Protein AF-A0A644XBW6-F1 (afdb_monomer_lite)

Radius of gyration: 19.49 Å; chains: 1; bounding box: 52×30×52 Å

Foldseek 3Di:
DPPDDDPVRVVVVVVVVVVVVVVVLVLLLVQQDADPVDVVLPDPPDPPDDDDDPVVCVVVVHDPPADKDWDDDPPPPDIDIDGQPFDDFPVPDPVVSVVVCSVVRGDRVSVRVCRRVVPPRDDD

Secondary structure (DSSP, 8-state):
--S---HHHHHHHHHHHHHHHHHHHHHHHHHH-B--S-GGGS-----------HHHHHHHT--TT--EEEEE-TTT--EEEEE-SSS--GGGS-HHHHHHHHHTTB-HHHHHHHHHTT---S--

Structure (mmCIF, N/CA/C/O backbone):
data_AF-A0A644XBW6-F1
#
_entry.id   AF-A0A644XBW6-F1
#
loop_
_atom_site.group_PDB
_atom_site.id
_atom_site.type_symbol
_atom_site.label_atom_id
_atom_site.label_alt_id
_atom_site.label_comp_id
_atom_site.label_asym_id
_atom_site.label_entity_id
_atom_site.label_seq_id
_atom_site.pdbx_PDB_ins_code
_atom_site.Cartn_x
_atom_site.Cartn_y
_atom_site.Cartn_z
_atom_site.occupancy
_atom_site.B_iso_or_equiv
_atom_site.auth_seq_id
_atom_site.auth_comp_id
_atom_site.auth_asym_id
_atom_site.auth_atom_id
_atom_site.pdbx_PDB_model_num
ATOM 1 N N . MET A 1 1 ? -24.860 -8.725 17.491 1.00 63.22 1 MET A N 1
ATOM 2 C CA . MET A 1 1 ? -24.736 -7.257 17.650 1.00 63.22 1 MET A CA 1
ATOM 3 C C . MET A 1 1 ? -26.048 -6.685 18.162 1.00 63.22 1 MET A C 1
ATOM 5 O O . MET A 1 1 ? -27.095 -7.160 17.739 1.00 63.22 1 MET A O 1
ATOM 9 N N . LYS A 1 2 ? -26.006 -5.694 19.066 1.00 72.50 2 LYS A N 1
ATOM 10 C CA . LYS A 1 2 ? -27.185 -4.878 19.411 1.00 72.50 2 LYS A CA 1
ATOM 11 C C . LYS A 1 2 ? -27.681 -4.192 18.129 1.00 72.50 2 LYS A C 1
ATOM 13 O O . LYS A 1 2 ? -26.868 -3.620 17.413 1.00 72.50 2 LYS A O 1
ATOM 18 N N . THR A 1 3 ? -28.977 -4.257 17.839 1.00 81.94 3 THR A N 1
ATOM 19 C CA . THR A 1 3 ? -29.574 -3.701 16.607 1.00 81.94 3 THR A CA 1
ATOM 20 C C . THR A 1 3 ? -30.005 -2.238 16.735 1.00 81.94 3 THR A C 1
ATOM 22 O O . THR A 1 3 ? -30.328 -1.609 15.734 1.00 81.94 3 THR A O 1
ATOM 25 N N . THR A 1 4 ? -29.993 -1.675 17.947 1.00 90.75 4 THR A N 1
ATOM 26 C CA . THR A 1 4 ? -30.329 -0.271 18.225 1.00 90.75 4 THR A CA 1
ATOM 27 C C . THR A 1 4 ? -29.354 0.313 19.245 1.00 90.75 4 THR A C 1
ATOM 29 O O . THR A 1 4 ? -29.063 -0.340 20.251 1.00 90.75 4 THR A O 1
ATOM 32 N N . MET A 1 5 ? -28.886 1.540 19.005 1.00 95.69 5 MET A N 1
ATOM 33 C CA . MET A 1 5 ? -27.968 2.284 19.875 1.00 95.69 5 MET A CA 1
ATOM 34 C C . MET A 1 5 ? -28.485 3.709 20.082 1.00 95.69 5 MET A C 1
ATOM 36 O O . MET A 1 5 ? -28.988 4.326 19.143 1.00 95.69 5 MET A O 1
ATOM 40 N N . ASN A 1 6 ? -28.345 4.247 21.294 1.00 96.12 6 ASN A N 1
ATOM 41 C CA . ASN A 1 6 ? -28.475 5.687 21.513 1.00 96.12 6 ASN A CA 1
ATOM 42 C C . ASN A 1 6 ? -27.197 6.426 21.066 1.00 96.12 6 ASN A C 1
ATOM 44 O O . ASN A 1 6 ? -26.166 5.804 20.808 1.00 96.12 6 ASN A O 1
ATOM 48 N N . ALA A 1 7 ? -27.250 7.759 21.000 1.00 97.56 7 ALA A N 1
ATOM 49 C CA . ALA A 1 7 ? -26.133 8.569 20.508 1.00 97.56 7 ALA A CA 1
ATOM 50 C C . ALA A 1 7 ? -24.805 8.287 21.237 1.00 97.56 7 ALA A C 1
ATOM 52 O O . ALA A 1 7 ? -23.768 8.156 20.595 1.00 97.56 7 ALA A O 1
ATOM 53 N N . MET A 1 8 ? -24.829 8.134 22.564 1.00 97.56 8 MET A N 1
ATOM 54 C CA . MET A 1 8 ? -23.620 7.887 23.353 1.00 97.56 8 MET A CA 1
ATOM 55 C C . MET A 1 8 ? -23.082 6.463 23.167 1.00 97.56 8 MET A C 1
ATOM 57 O O . MET A 1 8 ? -21.873 6.256 23.158 1.00 97.56 8 MET A O 1
ATOM 61 N N . GLU A 1 9 ? -23.964 5.472 23.012 1.00 96.56 9 GLU A N 1
ATOM 62 C CA . GLU A 1 9 ? -23.557 4.102 22.678 1.00 96.56 9 GLU A CA 1
ATOM 63 C C . GLU A 1 9 ? -22.853 4.055 21.315 1.00 96.56 9 GLU A C 1
ATOM 65 O O . GLU A 1 9 ? -21.800 3.432 21.208 1.00 96.56 9 GLU A O 1
ATOM 70 N N . LEU A 1 10 ? -23.379 4.760 20.307 1.00 96.19 10 LEU A N 1
ATOM 71 C CA . LEU A 1 10 ? -22.754 4.833 18.985 1.00 96.19 10 LEU A CA 1
ATOM 72 C C . LEU A 1 10 ? -21.398 5.555 19.026 1.00 96.19 10 LEU A C 1
ATOM 74 O O . LEU A 1 10 ? -20.438 5.067 18.436 1.00 96.19 10 LEU A O 1
ATOM 78 N N . ILE A 1 11 ? -21.297 6.672 19.758 1.00 97.62 11 ILE A N 1
ATOM 79 C CA . ILE A 1 11 ? -20.033 7.406 19.938 1.00 97.62 11 ILE A CA 1
ATOM 80 C C . ILE A 1 11 ? -18.960 6.506 20.559 1.00 97.62 11 ILE A C 1
ATOM 82 O O . ILE A 1 11 ? -17.844 6.465 20.055 1.00 97.62 11 ILE A O 1
ATOM 86 N N . LYS A 1 12 ? -19.295 5.738 21.604 1.00 97.12 12 LYS A N 1
ATOM 87 C CA . LYS A 1 12 ? -18.346 4.815 22.252 1.00 97.12 12 LYS A CA 1
ATOM 88 C C . LYS A 1 12 ? -17.858 3.713 21.316 1.00 97.12 12 LYS A C 1
ATOM 90 O O . LYS A 1 12 ? -16.697 3.324 21.379 1.00 97.12 12 LYS A O 1
ATOM 95 N 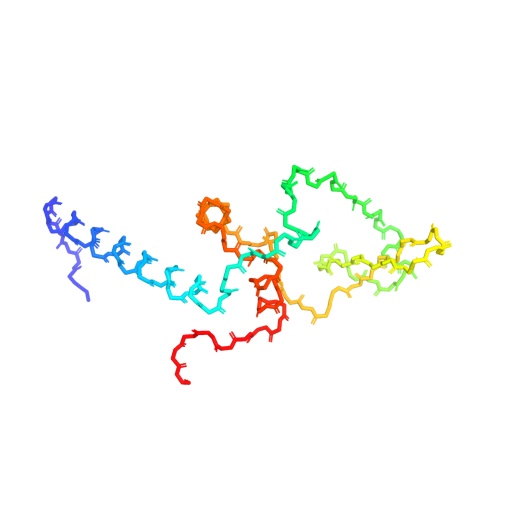N . VAL A 1 13 ? -18.736 3.198 20.455 1.00 96.50 13 VAL A N 1
ATOM 96 C CA . VAL A 1 13 ? -18.345 2.206 19.443 1.00 96.50 13 VAL A CA 1
ATOM 97 C C . VAL A 1 13 ? -17.423 2.841 18.403 1.00 96.50 13 VAL A C 1
ATOM 99 O O . VAL A 1 13 ? -16.394 2.256 18.082 1.00 96.50 13 VAL A O 1
ATOM 102 N N . ALA A 1 14 ? -17.750 4.040 17.917 1.00 97.19 14 ALA A N 1
ATOM 103 C CA . ALA A 1 14 ? -16.910 4.766 16.967 1.00 97.19 14 ALA A CA 1
ATOM 104 C C . ALA A 1 14 ? -15.520 5.087 17.548 1.00 97.19 14 ALA A C 1
ATOM 106 O O . ALA A 1 14 ? -14.516 4.891 16.870 1.00 97.19 14 ALA A O 1
ATOM 107 N N . GLU A 1 15 ? -15.453 5.514 18.811 1.00 97.94 15 GLU A N 1
ATOM 108 C CA . GLU A 1 15 ? -14.194 5.742 19.530 1.00 97.94 15 GLU A CA 1
ATOM 109 C C . GLU A 1 15 ? -13.373 4.452 19.659 1.00 97.94 15 GLU A C 1
ATOM 111 O O . GLU A 1 15 ? -12.181 4.452 19.364 1.00 97.94 15 GLU A O 1
ATOM 116 N N . GLY A 1 16 ? -14.008 3.332 20.021 1.00 97.88 16 GLY A N 1
ATOM 117 C CA . GLY A 1 16 ? -13.335 2.033 20.088 1.00 97.88 16 GLY A CA 1
ATOM 118 C C . GLY A 1 16 ? -12.761 1.582 18.741 1.00 97.88 16 GLY A C 1
ATOM 119 O O . GLY A 1 16 ? -11.627 1.115 18.687 1.00 97.88 16 GLY A O 1
ATOM 120 N N . LEU A 1 17 ? -13.512 1.763 17.648 1.00 97.38 17 LEU A N 1
ATOM 121 C CA . LEU A 1 17 ? -13.051 1.447 16.290 1.00 97.38 17 LEU A CA 1
ATOM 122 C C . LEU A 1 17 ? -11.880 2.335 15.859 1.00 97.38 17 LEU A C 1
ATOM 124 O O . LEU A 1 17 ? -10.919 1.829 15.285 1.00 97.38 17 LEU A O 1
ATOM 128 N N . LYS A 1 18 ? -11.937 3.636 16.167 1.00 96.25 18 LYS A N 1
ATOM 129 C CA . LYS A 1 18 ? -10.831 4.566 15.917 1.00 96.25 18 LYS A CA 1
ATOM 130 C C . LYS A 1 18 ? -9.566 4.116 16.647 1.00 96.25 18 LYS A C 1
ATOM 132 O O . LYS A 1 18 ? -8.522 4.013 16.017 1.00 96.25 18 LYS A O 1
ATOM 137 N N . ASN A 1 19 ? -9.661 3.835 17.947 1.00 97.06 19 ASN A N 1
ATOM 138 C CA . ASN A 1 19 ? -8.499 3.448 18.750 1.00 97.06 19 ASN A CA 1
ATOM 139 C C . ASN A 1 19 ? -7.880 2.141 18.239 1.00 97.06 19 ASN A C 1
ATOM 141 O O . ASN A 1 19 ? -6.667 2.058 18.089 1.00 97.06 19 ASN A O 1
ATOM 145 N N . LEU A 1 20 ? -8.709 1.151 17.891 1.00 97.19 20 LEU A N 1
ATOM 146 C CA . LEU A 1 20 ? -8.223 -0.089 17.286 1.00 97.19 20 LEU A CA 1
ATOM 147 C C . LEU A 1 20 ? -7.536 0.168 15.937 1.00 97.19 20 LEU A C 1
ATOM 149 O O . LEU A 1 20 ? -6.476 -0.389 15.672 1.00 97.19 20 LEU A O 1
ATOM 153 N N . SER A 1 21 ? -8.113 1.027 15.091 1.00 96.06 21 SER A N 1
ATOM 154 C CA . SER A 1 21 ? -7.487 1.418 13.824 1.00 96.06 21 SER A CA 1
ATOM 155 C C . SER A 1 21 ? -6.116 2.060 14.044 1.00 96.06 21 SER A C 1
ATOM 157 O O . SER A 1 21 ? -5.185 1.755 13.305 1.00 96.06 21 SER A O 1
ATOM 159 N N . GLU A 1 22 ? -5.976 2.933 15.043 1.00 93.81 22 GLU A N 1
ATOM 160 C CA . GLU A 1 22 ? -4.697 3.562 15.393 1.00 93.81 22 GLU A CA 1
ATOM 161 C C . GLU A 1 22 ? -3.672 2.525 15.872 1.00 93.81 22 GLU A C 1
ATOM 163 O O . GLU A 1 22 ? -2.533 2.543 15.412 1.00 93.81 22 GLU A O 1
ATOM 168 N N . GLU A 1 23 ? -4.072 1.588 16.736 1.00 95.31 23 GLU A N 1
ATOM 169 C CA . GLU A 1 23 ? -3.198 0.512 17.225 1.00 95.31 23 GLU A CA 1
ATOM 170 C C . GLU A 1 23 ? -2.676 -0.376 16.086 1.00 95.31 23 GLU A C 1
ATOM 172 O O . GLU A 1 23 ? -1.482 -0.677 16.038 1.00 95.31 23 GLU A O 1
ATOM 177 N N . LEU A 1 24 ? -3.541 -0.750 15.138 1.00 96.75 24 LEU A N 1
ATOM 178 C CA . LEU A 1 24 ? -3.161 -1.562 13.978 1.00 96.75 24 LEU A CA 1
ATOM 179 C C . LEU A 1 24 ? -2.188 -0.823 13.048 1.00 96.75 24 LEU A C 1
ATOM 181 O O . LEU A 1 24 ? -1.205 -1.408 12.596 1.00 96.75 24 LEU A O 1
ATOM 185 N N . ILE A 1 25 ? -2.421 0.469 12.797 1.00 95.25 25 ILE A N 1
ATOM 186 C CA . ILE A 1 25 ? -1.529 1.296 11.970 1.00 95.25 25 ILE A CA 1
ATOM 187 C C . ILE A 1 25 ? -0.165 1.464 12.649 1.00 95.25 25 ILE A C 1
ATOM 189 O O . ILE A 1 25 ? 0.866 1.352 11.990 1.00 95.25 25 ILE A O 1
ATOM 193 N N . VAL A 1 26 ? -0.138 1.688 13.967 1.00 93.81 26 VAL A N 1
ATOM 194 C CA . VAL A 1 26 ? 1.112 1.782 14.738 1.00 93.81 26 VAL A CA 1
ATOM 195 C C . VAL A 1 26 ? 1.880 0.462 14.714 1.00 93.81 26 VAL A C 1
ATOM 197 O O . VAL A 1 26 ? 3.102 0.475 14.570 1.00 93.81 26 VAL A O 1
ATOM 200 N N . HIS A 1 27 ? 1.185 -0.670 14.829 1.00 95.62 27 HIS A N 1
ATOM 201 C CA . HIS A 1 27 ? 1.797 -1.993 14.721 1.00 95.62 27 HIS A CA 1
ATOM 202 C C . HIS A 1 27 ? 2.453 -2.197 13.350 1.00 95.62 27 HIS A C 1
ATOM 204 O O . HIS A 1 27 ? 3.635 -2.533 13.281 1.00 95.62 27 HIS A O 1
ATOM 210 N N . LEU A 1 28 ? 1.726 -1.903 12.267 1.00 96.31 28 LEU A N 1
ATOM 211 C CA . LEU A 1 28 ? 2.251 -1.982 10.902 1.00 96.31 28 LEU A CA 1
ATOM 212 C C . LEU A 1 28 ? 3.460 -1.057 10.696 1.00 96.31 28 LEU A C 1
ATOM 214 O O . LEU A 1 28 ? 4.482 -1.474 10.152 1.00 96.31 28 LEU A O 1
ATOM 218 N N . ALA A 1 29 ? 3.379 0.180 11.188 1.00 93.81 29 ALA A N 1
ATOM 219 C CA . ALA A 1 29 ? 4.483 1.134 11.141 1.00 93.81 29 ALA A CA 1
ATOM 220 C C . ALA A 1 29 ? 5.720 0.634 11.905 1.00 93.81 29 ALA A C 1
ATOM 222 O O . ALA A 1 29 ? 6.851 0.834 11.463 1.00 93.81 29 ALA A O 1
ATOM 223 N N . GLY A 1 30 ? 5.517 -0.039 13.041 1.00 94.06 30 GLY A N 1
ATOM 224 C CA . GLY A 1 30 ? 6.590 -0.654 13.819 1.00 94.06 30 GLY A CA 1
ATOM 225 C C . GLY A 1 30 ? 7.338 -1.743 13.049 1.00 94.06 30 GLY A C 1
ATOM 226 O O . GLY A 1 30 ? 8.559 -1.826 13.160 1.00 94.06 30 GLY A O 1
ATOM 227 N N . ILE A 1 31 ? 6.621 -2.527 12.242 1.00 95.00 31 ILE A N 1
ATOM 228 C CA . ILE A 1 31 ? 7.199 -3.554 11.368 1.00 95.00 31 ILE A CA 1
ATOM 229 C C . ILE A 1 31 ? 7.987 -2.919 10.214 1.00 95.00 31 ILE A C 1
ATOM 231 O O . ILE A 1 31 ? 9.100 -3.353 9.931 1.00 95.00 31 ILE A O 1
ATOM 235 N N . CYS A 1 32 ? 7.444 -1.869 9.588 1.00 93.94 32 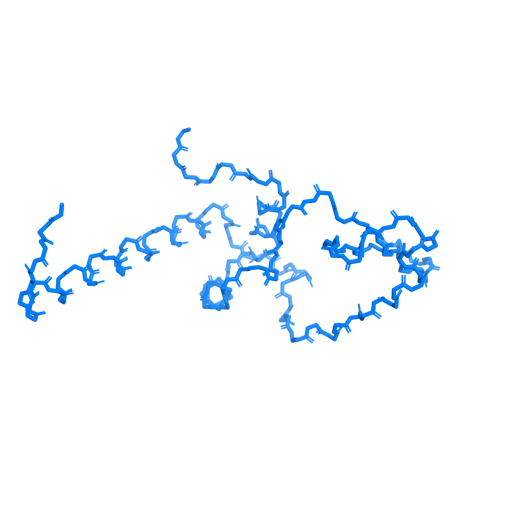CYS A N 1
ATOM 236 C CA . CYS A 1 32 ? 8.096 -1.183 8.464 1.00 93.94 32 CYS A CA 1
ATOM 237 C C . CYS A 1 32 ? 9.326 -0.361 8.891 1.00 93.94 32 CYS A C 1
ATOM 239 O O . CYS A 1 32 ? 10.203 -0.059 8.088 1.00 93.94 32 CYS A O 1
ATOM 241 N N . GLY A 1 33 ? 9.418 0.024 10.164 1.00 92.50 33 GLY A N 1
ATOM 242 C CA . GLY A 1 33 ? 10.588 0.717 10.690 1.00 92.50 33 GLY A CA 1
ATOM 243 C C . GLY A 1 33 ? 10.791 2.135 10.137 1.00 92.50 33 GLY A C 1
ATOM 244 O O . GLY A 1 33 ? 9.988 2.692 9.389 1.00 92.50 33 GLY A O 1
ATOM 245 N N . ARG A 1 34 ? 11.875 2.779 10.577 1.00 91.81 34 ARG A N 1
ATOM 246 C CA . ARG A 1 34 ? 12.182 4.170 10.214 1.00 91.81 34 ARG A CA 1
ATOM 247 C C . ARG A 1 34 ? 12.768 4.259 8.810 1.00 91.81 34 ARG A C 1
ATOM 249 O O . ARG A 1 34 ? 13.547 3.407 8.400 1.00 91.81 34 ARG A O 1
ATOM 256 N N . CYS A 1 35 ? 12.450 5.344 8.112 1.00 88.50 35 CYS A N 1
ATOM 257 C CA . CYS A 1 35 ? 13.122 5.690 6.869 1.00 88.50 35 CYS A CA 1
ATOM 258 C C . CYS A 1 35 ? 14.551 6.192 7.155 1.00 88.50 35 CYS A C 1
ATOM 260 O O . CYS A 1 35 ? 14.756 7.039 8.026 1.00 88.50 35 CYS A O 1
ATOM 262 N N . HIS A 1 36 ? 15.535 5.676 6.416 1.00 82.81 36 HIS A N 1
ATOM 263 C CA . HIS A 1 36 ? 16.951 6.050 6.506 1.00 82.81 36 HIS A CA 1
ATOM 264 C C . HIS A 1 36 ? 17.417 6.737 5.214 1.00 82.81 36 HIS A C 1
ATOM 266 O O . HIS A 1 36 ? 18.305 6.226 4.537 1.00 82.81 36 HIS A O 1
ATOM 272 N N . ASP A 1 37 ? 16.774 7.855 4.858 1.00 69.75 37 ASP A N 1
ATOM 273 C CA . ASP A 1 37 ? 17.019 8.610 3.615 1.00 69.75 37 ASP A CA 1
ATOM 274 C C . ASP A 1 37 ? 16.982 7.712 2.370 1.00 69.75 37 ASP A C 1
ATOM 276 O O . ASP A 1 37 ? 17.873 7.699 1.519 1.00 69.75 37 ASP A O 1
ATOM 280 N N . CYS A 1 38 ? 15.924 6.906 2.294 1.00 71.62 38 CYS A N 1
ATOM 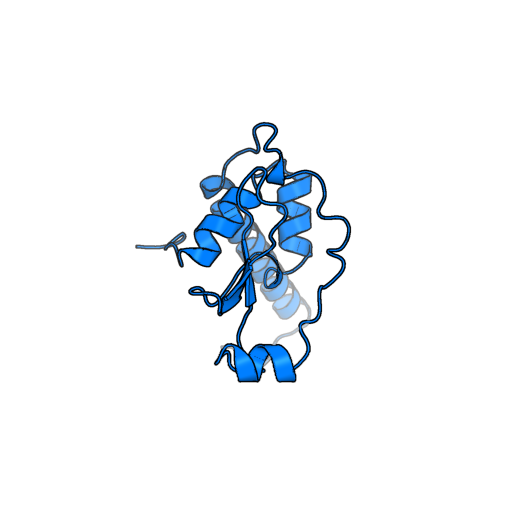281 C CA . CYS A 1 38 ? 15.650 6.082 1.134 1.00 71.62 38 CYS A CA 1
ATOM 282 C C . CYS A 1 38 ? 15.321 7.013 -0.049 1.00 71.62 38 CYS A C 1
ATOM 284 O O . CYS A 1 38 ? 14.392 7.810 0.045 1.00 71.62 38 CYS A O 1
ATOM 286 N N . SER A 1 39 ? 16.059 6.914 -1.163 1.00 66.31 39 SER A N 1
ATOM 287 C CA . SER A 1 39 ? 15.805 7.708 -2.385 1.00 66.31 39 SER A CA 1
ATOM 288 C C . SER A 1 39 ? 14.403 7.489 -2.964 1.00 66.31 39 SER A C 1
ATOM 290 O O . SER A 1 39 ? 13.903 8.302 -3.727 1.00 66.31 39 SER A O 1
ATOM 292 N N . TYR A 1 40 ? 13.769 6.386 -2.575 1.00 63.50 40 TYR A N 1
ATOM 293 C CA . TYR A 1 40 ? 12.413 5.995 -2.941 1.00 63.50 40 TYR A CA 1
ATOM 294 C C . TYR A 1 40 ? 11.327 6.670 -2.080 1.00 63.50 40 TYR A C 1
ATOM 296 O O . TYR A 1 40 ? 10.148 6.599 -2.386 1.00 63.50 40 TYR A O 1
ATOM 304 N N . CYS A 1 41 ? 11.718 7.304 -0.973 1.00 66.19 41 CYS A N 1
ATOM 305 C CA . CYS A 1 41 ? 10.823 7.913 0.009 1.00 66.19 41 CYS A CA 1
ATOM 306 C C . CYS A 1 41 ? 10.746 9.441 -0.162 1.00 66.19 41 CYS A C 1
ATOM 308 O O . CYS A 1 41 ? 10.133 10.126 0.661 1.00 66.19 41 CYS A O 1
ATOM 310 N N . GLU A 1 42 ? 11.413 9.990 -1.182 1.00 61.41 42 GLU A N 1
ATOM 311 C CA . GLU A 1 42 ? 11.219 11.376 -1.594 1.00 61.41 42 GLU A CA 1
ATOM 312 C C . GLU A 1 42 ? 9.778 11.522 -2.089 1.00 61.41 42 GLU A C 1
ATOM 314 O O . GLU A 1 42 ? 9.301 10.667 -2.828 1.00 61.41 42 GLU A O 1
ATOM 319 N N . ARG A 1 43 ? 9.074 12.556 -1.599 1.00 55.50 43 ARG A N 1
ATOM 320 C CA . ARG A 1 43 ? 7.630 12.776 -1.792 1.00 55.50 43 ARG A CA 1
ATOM 321 C C . ARG A 1 43 ? 7.161 12.274 -3.158 1.00 55.50 43 ARG A C 1
ATOM 323 O O . ARG A 1 43 ? 7.546 12.844 -4.176 1.00 55.50 43 ARG A O 1
ATOM 330 N N . PHE A 1 44 ? 6.263 11.290 -3.136 1.00 54.16 44 PHE A N 1
ATOM 331 C CA . PHE A 1 44 ? 5.402 10.939 -4.259 1.00 54.16 44 PHE A CA 1
ATOM 332 C C . PHE A 1 44 ? 4.470 12.130 -4.540 1.00 54.16 44 PHE A C 1
ATOM 334 O O . PHE A 1 44 ? 3.298 12.145 -4.163 1.00 54.16 44 PHE A O 1
ATOM 341 N N . GLU A 1 45 ? 5.011 13.207 -5.109 1.00 50.16 45 GLU A N 1
ATOM 342 C CA . GLU A 1 45 ? 4.203 14.224 -5.767 1.00 50.16 45 GLU A CA 1
ATOM 343 C C . GLU A 1 45 ? 3.570 13.523 -6.964 1.00 50.16 45 GLU A C 1
ATOM 345 O O . GLU A 1 45 ? 4.281 13.213 -7.909 1.00 50.16 45 GLU A O 1
ATOM 350 N N . GLU A 1 46 ? 2.284 13.174 -6.820 1.00 51.47 46 GLU A N 1
ATOM 351 C CA . GLU A 1 46 ? 1.345 12.765 -7.873 1.00 51.47 46 GLU A CA 1
ATOM 352 C C . GLU A 1 46 ? 2.034 12.116 -9.077 1.00 51.47 46 GLU A C 1
ATOM 354 O O . GLU A 1 46 ? 2.468 12.816 -9.988 1.00 51.47 46 GLU A O 1
ATOM 359 N N . PHE A 1 47 ? 2.139 10.782 -9.089 1.00 53.59 47 PHE A N 1
ATOM 360 C CA . PHE A 1 47 ? 2.570 10.074 -10.291 1.00 53.59 47 PHE A CA 1
ATOM 361 C C . PHE A 1 47 ? 1.779 10.609 -11.490 1.00 53.59 47 PHE A C 1
ATOM 363 O O . PHE A 1 47 ? 0.552 10.496 -11.522 1.00 53.59 47 PHE A O 1
ATOM 370 N N . ASP A 1 48 ? 2.475 11.186 -12.469 1.00 56.41 48 ASP A N 1
ATOM 371 C CA . ASP A 1 48 ? 1.904 11.364 -13.794 1.00 56.41 48 ASP A CA 1
ATOM 372 C C . ASP A 1 48 ? 1.569 9.957 -14.301 1.00 56.41 48 ASP A C 1
ATOM 374 O O . ASP A 1 48 ? 2.454 9.156 -14.612 1.00 56.41 48 ASP A O 1
ATOM 378 N N . GLU A 1 49 ? 0.281 9.618 -14.288 1.00 68.94 49 GLU A N 1
ATOM 379 C CA . GLU A 1 49 ? -0.189 8.291 -14.660 1.00 68.94 49 GLU A CA 1
ATOM 380 C C . GLU A 1 49 ? 0.122 8.048 -16.141 1.00 68.94 49 GLU A C 1
ATOM 382 O O . GLU A 1 49 ? -0.392 8.725 -17.038 1.00 68.94 49 GLU A O 1
ATOM 387 N N . ILE A 1 50 ? 0.985 7.068 -16.416 1.00 78.44 50 ILE A N 1
ATOM 388 C CA . ILE A 1 50 ? 1.260 6.635 -17.783 1.00 78.44 50 ILE A CA 1
ATOM 389 C C . ILE A 1 50 ? 0.160 5.659 -18.185 1.00 78.44 50 ILE A C 1
ATOM 391 O O . ILE A 1 50 ? 0.186 4.480 -17.840 1.00 78.44 50 ILE A O 1
ATOM 395 N N . THR A 1 51 ? -0.807 6.141 -18.958 1.00 86.88 51 THR A N 1
ATOM 396 C CA . THR A 1 51 ? -1.819 5.266 -19.552 1.00 86.88 51 THR A CA 1
ATOM 397 C C . THR A 1 51 ? -1.243 4.546 -20.770 1.00 86.88 51 THR A C 1
ATOM 399 O O . THR A 1 51 ? -0.938 5.175 -21.787 1.00 86.88 51 THR A O 1
ATOM 402 N N . VAL A 1 52 ? -1.135 3.217 -20.698 1.00 91.19 52 VAL A N 1
ATOM 403 C CA . VAL A 1 52 ? -0.782 2.383 -21.854 1.00 91.19 52 VAL A CA 1
ATOM 404 C C . VAL A 1 52 ? -2.024 2.178 -22.728 1.00 91.19 52 VAL A C 1
ATOM 406 O O . VAL A 1 52 ? -3.035 1.678 -22.238 1.00 91.19 52 VAL A O 1
ATOM 409 N N . PRO A 1 53 ? -1.990 2.544 -24.022 1.00 93.81 53 PRO A N 1
ATOM 410 C CA . PRO A 1 53 ? -3.100 2.287 -24.931 1.00 93.81 53 PRO A CA 1
ATOM 411 C C . PRO A 1 53 ? -3.476 0.802 -25.028 1.00 93.81 53 PRO A C 1
ATOM 413 O O . PRO A 1 53 ? -2.599 -0.044 -25.198 1.00 93.81 53 PRO A O 1
ATOM 416 N N . ASP A 1 54 ? -4.780 0.508 -25.068 1.00 95.50 54 ASP A N 1
ATOM 417 C CA . ASP A 1 54 ? -5.334 -0.850 -25.200 1.00 95.50 54 ASP A CA 1
ATOM 418 C C . ASP A 1 54 ? -4.658 -1.706 -26.276 1.00 95.50 54 ASP A C 1
ATOM 420 O O . ASP A 1 54 ? -4.429 -2.891 -26.063 1.00 95.50 54 ASP A O 1
ATOM 424 N N . TYR A 1 55 ? -4.350 -1.125 -27.441 1.00 95.62 55 TYR A N 1
ATOM 425 C CA . TYR A 1 55 ? -3.764 -1.887 -28.545 1.00 95.62 55 TYR A CA 1
ATOM 426 C C . TYR A 1 55 ? -2.360 -2.412 -28.205 1.00 95.62 55 TYR A C 1
ATOM 428 O O . TYR A 1 55 ? -2.012 -3.505 -28.635 1.00 95.62 55 TYR A O 1
ATOM 436 N N . LEU A 1 56 ? -1.577 -1.676 -27.403 1.00 95.75 56 LEU A N 1
ATOM 437 C CA . LEU A 1 56 ? -0.267 -2.141 -26.938 1.00 95.75 56 LEU A CA 1
ATOM 438 C C . LEU A 1 56 ? -0.415 -3.255 -25.901 1.00 95.75 56 LEU A C 1
ATOM 440 O O . LEU A 1 56 ? 0.363 -4.204 -25.923 1.00 95.75 56 LEU A O 1
ATOM 444 N N . LEU A 1 57 ? -1.425 -3.170 -25.030 1.00 95.69 57 LEU A N 1
ATOM 445 C CA . LEU A 1 57 ? -1.735 -4.239 -24.076 1.00 95.69 57 LEU A CA 1
ATOM 446 C C . LEU A 1 57 ? -2.155 -5.520 -24.807 1.00 95.69 57 LEU A C 1
ATOM 448 O O . LEU A 1 57 ? -1.625 -6.591 -24.525 1.00 95.69 57 LEU A O 1
ATOM 452 N N . GLU A 1 58 ? -3.043 -5.403 -25.799 1.00 95.62 58 GLU A N 1
ATOM 453 C CA . GLU A 1 58 ? -3.484 -6.526 -26.632 1.00 95.62 58 GLU A CA 1
ATOM 454 C C . GLU A 1 58 ? -2.313 -7.176 -27.388 1.00 95.62 58 GLU A C 1
ATOM 456 O O . GLU A 1 58 ? -2.190 -8.402 -27.382 1.00 95.62 58 GLU A O 1
ATOM 461 N N . GLU A 1 59 ? -1.428 -6.378 -27.998 1.00 96.12 59 GLU A N 1
ATOM 462 C CA . GLU A 1 59 ? -0.229 -6.875 -28.692 1.00 96.12 59 GLU A CA 1
ATOM 463 C C . GLU A 1 59 ? 0.775 -7.542 -27.738 1.00 96.12 59 GLU A C 1
ATOM 465 O O . GLU A 1 59 ? 1.419 -8.524 -28.116 1.00 96.12 59 GLU A O 1
ATOM 470 N N . ALA A 1 60 ? 0.875 -7.057 -26.498 1.00 94.62 60 ALA A N 1
ATOM 471 C CA . ALA A 1 60 ? 1.696 -7.652 -25.444 1.00 94.62 60 ALA A CA 1
ATOM 472 C C . ALA A 1 60 ? 1.048 -8.885 -24.780 1.00 94.62 60 ALA A C 1
ATOM 474 O O . ALA A 1 60 ? 1.706 -9.582 -24.008 1.00 94.62 60 ALA A O 1
ATOM 475 N N . GLY A 1 61 ? -0.228 -9.172 -25.067 1.00 95.69 61 GLY A N 1
ATOM 476 C CA . GLY A 1 61 ? -0.987 -10.246 -24.422 1.00 95.69 61 GLY A CA 1
ATOM 477 C C . GLY A 1 61 ? -1.396 -9.944 -22.975 1.00 95.69 61 GLY A C 1
ATOM 478 O O . GLY A 1 61 ? -1.697 -10.873 -22.226 1.00 95.69 61 GLY A O 1
ATOM 479 N N . ILE A 1 62 ? -1.412 -8.669 -22.584 1.00 96.12 62 ILE A N 1
ATOM 480 C CA . ILE A 1 62 ? -1.786 -8.202 -21.249 1.00 96.12 62 ILE A CA 1
ATOM 481 C C . ILE A 1 62 ? -3.297 -7.889 -21.227 1.00 96.12 62 ILE A C 1
ATOM 483 O O . ILE A 1 62 ? -3.787 -7.179 -22.110 1.00 96.12 62 ILE A O 1
ATOM 487 N N . PRO A 1 63 ? -4.069 -8.396 -20.245 1.00 94.94 63 PRO A N 1
ATOM 488 C CA . PRO A 1 63 ? -5.475 -8.025 -20.083 1.00 9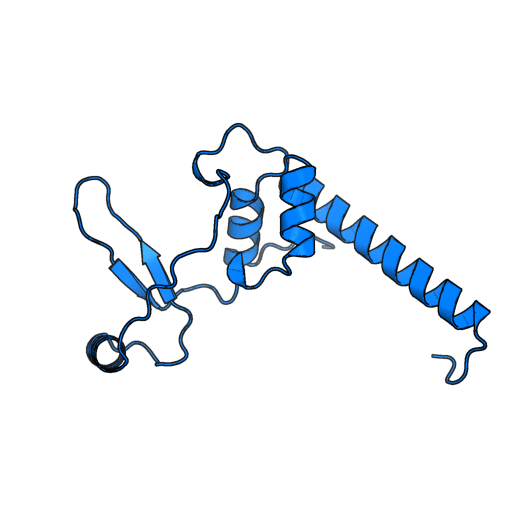4.94 63 PRO A CA 1
ATOM 489 C C . PRO A 1 63 ? -5.659 -6.516 -19.856 1.00 94.94 63 PRO A C 1
ATOM 491 O O . PRO A 1 63 ? -4.854 -5.879 -19.186 1.00 94.94 63 PRO A O 1
ATOM 494 N N . LYS A 1 64 ? -6.746 -5.934 -20.374 1.00 92.00 64 LYS A N 1
ATOM 495 C CA . LYS A 1 64 ? -7.003 -4.479 -20.287 1.00 92.00 64 LYS A CA 1
ATOM 496 C C . LYS A 1 64 ? -7.226 -3.965 -18.867 1.00 92.00 64 LYS A C 1
ATOM 498 O O . LYS A 1 64 ? -7.039 -2.787 -18.601 1.00 92.00 64 LYS A O 1
ATOM 503 N N . ASP A 1 65 ? -7.694 -4.843 -17.996 1.00 90.81 65 ASP A N 1
ATOM 504 C CA . ASP A 1 65 ? -7.957 -4.607 -16.583 1.00 90.81 65 ASP A CA 1
ATOM 505 C C . ASP A 1 65 ? -6.832 -5.140 -15.685 1.00 90.81 65 ASP A C 1
ATOM 507 O O . ASP A 1 65 ? -6.972 -5.129 -14.463 1.00 90.81 65 ASP A O 1
ATOM 511 N N . ALA A 1 66 ? -5.724 -5.612 -16.269 1.00 92.31 66 ALA A N 1
ATOM 512 C CA . ALA A 1 66 ? -4.580 -6.060 -15.497 1.00 92.31 66 ALA A CA 1
ATOM 513 C C . ALA A 1 66 ? -3.918 -4.883 -14.776 1.00 92.31 66 ALA A C 1
ATOM 515 O O . ALA A 1 66 ? -3.691 -3.822 -15.361 1.00 92.31 66 ALA A O 1
ATOM 516 N N . LYS A 1 67 ? -3.535 -5.112 -13.518 1.00 91.12 67 LYS A N 1
ATOM 517 C CA . LYS A 1 67 ? -2.611 -4.229 -12.811 1.00 91.12 67 LYS A CA 1
ATOM 518 C C . LYS A 1 67 ? -1.267 -4.254 -13.540 1.00 91.12 67 LYS A C 1
ATOM 520 O O . LYS A 1 67 ? -0.773 -5.324 -13.907 1.00 91.12 67 LYS A O 1
ATOM 525 N N . LEU A 1 68 ? -0.712 -3.076 -13.800 1.00 91.88 68 LEU A N 1
ATOM 526 C CA . LEU A 1 68 ? 0.548 -2.916 -14.519 1.00 91.88 68 LEU A CA 1
ATOM 527 C C . LEU A 1 68 ? 1.655 -2.541 -13.541 1.00 91.88 68 LEU A C 1
ATOM 529 O O . LEU A 1 68 ? 1.434 -1.745 -12.632 1.00 91.88 68 LEU A O 1
ATOM 533 N N . CYS A 1 69 ? 2.850 -3.065 -13.777 1.00 88.69 69 CYS A N 1
ATOM 534 C CA . CYS A 1 69 ? 4.072 -2.589 -13.148 1.00 88.69 69 CYS A CA 1
ATOM 535 C C . CYS A 1 69 ? 5.051 -2.110 -14.223 1.00 88.69 69 CYS A C 1
ATOM 537 O O . CYS A 1 69 ? 4.993 -2.533 -15.384 1.00 88.69 69 CYS A O 1
ATOM 539 N N . ALA A 1 70 ? 5.938 -1.196 -13.839 1.00 88.25 70 ALA A N 1
ATOM 540 C CA . ALA A 1 70 ? 6.991 -0.696 -14.705 1.00 88.25 70 ALA A CA 1
ATOM 541 C C . ALA A 1 70 ? 8.347 -0.922 -14.043 1.00 88.25 70 ALA A C 1
ATOM 543 O O . ALA A 1 70 ? 8.533 -0.600 -12.871 1.00 88.25 70 ALA A O 1
ATOM 544 N N . CYS A 1 71 ? 9.301 -1.445 -14.803 1.00 84.69 71 CYS A N 1
ATOM 545 C CA . CYS A 1 71 ? 10.684 -1.556 -14.368 1.00 84.69 71 CYS A CA 1
ATOM 546 C C . CYS A 1 71 ? 11.620 -0.882 -15.368 1.00 84.69 71 CYS A C 1
ATOM 548 O O . CYS A 1 71 ? 11.301 -0.690 -16.546 1.00 84.69 71 CYS A O 1
ATOM 550 N N . THR A 1 72 ? 12.783 -0.493 -14.867 1.00 87.00 72 THR A N 1
ATOM 551 C CA . THR A 1 72 ? 13.853 0.113 -15.648 1.00 87.00 72 THR A CA 1
ATOM 552 C C . THR A 1 72 ? 15.145 -0.636 -15.380 1.00 87.00 72 THR A C 1
ATOM 554 O O . THR A 1 72 ? 15.360 -1.179 -14.295 1.00 87.00 72 THR A O 1
ATOM 557 N N . GLU A 1 73 ? 16.015 -0.658 -16.379 1.00 87.88 73 GLU A N 1
ATOM 558 C CA . GLU A 1 73 ? 17.403 -1.071 -16.213 1.00 87.88 73 GLU A CA 1
ATOM 559 C C . GLU A 1 73 ? 18.290 0.173 -16.302 1.00 87.88 73 GLU A C 1
ATOM 561 O O . GLU A 1 73 ? 18.084 1.021 -17.180 1.00 87.88 73 GLU A O 1
ATOM 566 N N . GLU A 1 74 ? 19.248 0.307 -15.378 1.00 88.00 74 GLU A N 1
ATOM 567 C CA . GLU A 1 74 ? 20.169 1.447 -15.334 1.00 88.00 74 GLU A CA 1
ATOM 568 C C . GLU A 1 74 ? 20.873 1.611 -16.691 1.00 88.00 74 GLU A C 1
ATOM 570 O O . GLU A 1 74 ? 21.296 0.637 -17.311 1.00 88.00 74 GLU A O 1
ATOM 575 N N . ASP A 1 75 ? 20.946 2.849 -17.181 1.00 89.19 75 ASP A N 1
ATOM 576 C CA . ASP A 1 75 ? 21.557 3.229 -18.464 1.00 89.19 75 ASP A CA 1
ATOM 577 C C . ASP A 1 75 ? 20.940 2.631 -19.750 1.00 89.19 75 ASP A C 1
ATOM 579 O O . ASP A 1 75 ? 21.413 2.943 -20.846 1.00 89.19 75 ASP A O 1
ATOM 583 N N . SER A 1 76 ? 19.862 1.841 -19.674 1.00 92.00 76 SER A N 1
ATOM 584 C CA . SER A 1 76 ? 19.195 1.287 -20.870 1.00 92.00 76 SER A CA 1
ATOM 585 C C . SER A 1 76 ? 18.420 2.343 -21.671 1.00 92.00 76 SER A C 1
ATOM 587 O O . SER A 1 76 ? 18.332 2.272 -22.896 1.00 92.00 76 SER A O 1
ATOM 589 N N . GLY A 1 77 ? 17.850 3.337 -20.979 1.00 91.25 77 GLY A N 1
ATOM 590 C CA . GLY A 1 77 ? 16.873 4.266 -21.556 1.00 91.25 77 GLY A CA 1
ATOM 591 C C . GLY A 1 77 ? 15.513 3.624 -21.860 1.00 91.25 77 GLY A C 1
ATOM 592 O O . GLY A 1 77 ? 14.665 4.273 -22.474 1.00 91.25 77 GLY A O 1
ATOM 593 N N . GLU A 1 78 ? 15.300 2.376 -21.440 1.00 92.19 78 GLU A N 1
ATOM 594 C CA . GLU A 1 78 ? 14.067 1.622 -21.642 1.00 92.19 78 GLU A CA 1
ATOM 595 C C . GLU A 1 78 ? 13.223 1.619 -20.360 1.00 92.19 78 GLU A C 1
ATOM 597 O O . GLU A 1 78 ? 13.732 1.496 -19.245 1.00 92.19 78 GLU A O 1
ATOM 602 N N . ILE A 1 79 ? 11.908 1.753 -20.534 1.00 90.19 79 ILE A N 1
ATOM 603 C CA . ILE A 1 79 ? 10.912 1.522 -19.487 1.00 90.19 79 ILE A CA 1
ATOM 604 C C . ILE A 1 79 ? 10.080 0.341 -19.962 1.00 90.19 79 ILE A C 1
ATOM 606 O O . ILE A 1 79 ? 9.438 0.415 -21.013 1.00 90.19 79 ILE A O 1
ATOM 610 N N . ILE A 1 80 ? 10.105 -0.748 -19.204 1.00 90.69 80 ILE A N 1
ATOM 611 C CA . ILE A 1 80 ? 9.372 -1.963 -19.535 1.00 90.69 80 ILE A CA 1
ATOM 612 C C . ILE A 1 80 ? 8.103 -1.968 -18.698 1.00 90.69 80 ILE A C 1
ATOM 614 O O . ILE A 1 80 ? 8.171 -2.021 -17.474 1.00 90.69 80 ILE A O 1
ATOM 618 N N . VAL A 1 81 ? 6.952 -1.925 -19.367 1.00 92.25 81 VAL A N 1
ATOM 619 C CA . VAL A 1 81 ? 5.646 -2.094 -18.725 1.00 92.25 81 VAL A CA 1
ATOM 620 C C . VAL A 1 81 ? 5.183 -3.527 -18.927 1.00 92.25 81 VAL A C 1
ATOM 622 O O . VAL A 1 81 ? 5.197 -4.037 -20.049 1.00 92.25 81 VAL A O 1
ATOM 625 N N . MET A 1 82 ? 4.769 -4.175 -17.846 1.00 92.88 82 MET A N 1
ATOM 626 C CA . MET A 1 82 ? 4.287 -5.551 -17.862 1.00 92.88 82 MET A CA 1
ATOM 627 C C . MET A 1 82 ? 3.105 -5.732 -16.913 1.00 92.88 82 MET A C 1
ATOM 629 O O . MET A 1 82 ? 2.796 -4.858 -16.104 1.00 92.88 82 MET A O 1
ATOM 633 N N . GLN A 1 83 ? 2.428 -6.873 -17.030 1.00 93.94 83 GLN A N 1
ATOM 634 C CA . GLN A 1 83 ? 1.445 -7.286 -16.036 1.00 93.94 83 GLN A CA 1
ATOM 635 C C . GLN A 1 83 ? 2.149 -7.499 -14.691 1.00 93.94 83 GLN A C 1
ATOM 637 O O . GLN A 1 83 ? 3.144 -8.222 -14.634 1.00 93.94 83 GLN A O 1
ATOM 642 N N . ALA A 1 84 ? 1.622 -6.881 -13.635 1.00 92.81 84 ALA A N 1
ATOM 643 C CA . ALA A 1 84 ? 2.101 -7.089 -12.277 1.00 92.81 84 ALA A CA 1
ATOM 644 C C . ALA A 1 84 ? 1.855 -8.539 -11.833 1.00 92.81 84 ALA A C 1
ATOM 646 O O . ALA A 1 84 ? 0.840 -9.149 -12.181 1.00 92.81 84 ALA A O 1
ATOM 647 N N . ASP A 1 85 ? 2.786 -9.079 -11.054 1.00 91.50 85 ASP A N 1
ATOM 648 C CA . ASP A 1 85 ? 2.690 -10.391 -10.409 1.00 91.50 85 ASP A CA 1
ATOM 649 C C . ASP A 1 85 ? 2.154 -10.313 -8.968 1.00 91.50 85 ASP A C 1
ATOM 651 O O . ASP A 1 85 ? 2.096 -11.330 -8.279 1.00 91.50 85 ASP A O 1
ATOM 655 N N . TYR A 1 86 ? 1.721 -9.124 -8.546 1.00 90.94 86 TYR A N 1
ATOM 656 C CA . TYR A 1 86 ? 1.125 -8.813 -7.250 1.00 90.94 86 TYR A CA 1
ATOM 657 C C . TYR A 1 86 ? -0.260 -8.174 -7.423 1.00 90.94 86 TYR A C 1
ATOM 659 O O . TYR A 1 86 ? -0.514 -7.456 -8.395 1.00 90.94 86 TYR A O 1
ATOM 667 N N . ASP A 1 87 ? -1.146 -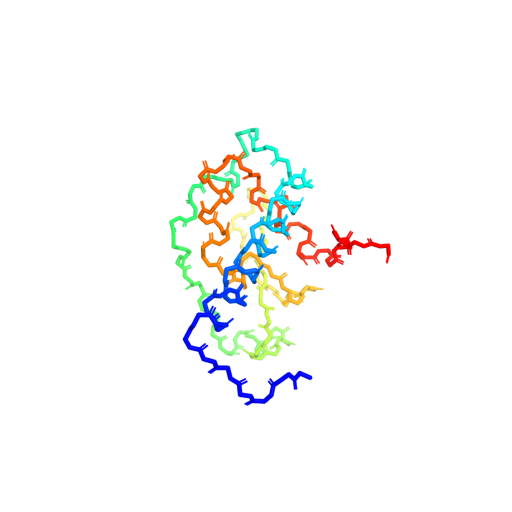8.400 -6.451 1.00 91.62 87 ASP A N 1
ATOM 668 C CA . ASP A 1 87 ? -2.515 -7.868 -6.476 1.00 91.62 87 ASP A CA 1
ATOM 669 C C . ASP A 1 87 ? -2.603 -6.424 -5.958 1.00 91.62 87 ASP A C 1
ATOM 671 O O . ASP A 1 87 ? -3.421 -5.640 -6.444 1.00 91.62 87 ASP A O 1
ATOM 675 N N . TYR A 1 88 ? -1.753 -6.063 -4.993 1.00 92.00 88 TYR A N 1
ATOM 676 C CA . TYR A 1 88 ? -1.774 -4.763 -4.324 1.00 92.00 88 TYR A CA 1
ATOM 677 C C . TYR A 1 88 ? -0.400 -4.092 -4.339 1.00 92.00 88 TYR A C 1
ATOM 679 O O . TYR A 1 88 ? 0.630 -4.760 -4.259 1.00 92.00 88 TYR A O 1
ATOM 687 N N . ASP A 1 89 ? -0.391 -2.764 -4.389 1.00 90.12 89 ASP A N 1
ATOM 688 C CA . ASP A 1 89 ? 0.795 -1.933 -4.177 1.00 90.12 89 ASP A CA 1
ATOM 689 C C . ASP A 1 89 ? 0.450 -0.675 -3.372 1.00 90.12 89 ASP A C 1
ATOM 691 O O . ASP A 1 89 ? -0.625 -0.548 -2.774 1.00 90.12 89 ASP A O 1
ATOM 695 N N . ILE A 1 90 ? 1.385 0.273 -3.324 1.00 89.56 90 ILE A N 1
ATOM 696 C CA . ILE A 1 90 ? 1.208 1.497 -2.555 1.00 89.56 90 ILE A CA 1
ATOM 697 C C . ILE A 1 90 ? 0.054 2.373 -3.067 1.00 89.56 90 ILE A C 1
ATOM 699 O O . ILE A 1 90 ? -0.517 3.130 -2.279 1.00 89.56 90 ILE A O 1
ATOM 703 N N . ALA A 1 91 ? -0.332 2.261 -4.344 1.00 86.12 91 ALA A N 1
ATOM 704 C CA . ALA A 1 91 ? -1.422 3.047 -4.919 1.00 86.12 91 ALA A CA 1
ATOM 705 C C . ALA A 1 91 ? -2.799 2.611 -4.388 1.00 86.12 91 ALA A C 1
ATOM 707 O O . ALA A 1 91 ? -3.738 3.411 -4.373 1.00 86.12 91 ALA A O 1
ATOM 708 N N . ASP A 1 92 ? -2.913 1.375 -3.894 1.00 90.94 92 ASP A N 1
ATOM 709 C CA . ASP A 1 92 ? -4.138 0.854 -3.279 1.00 90.94 92 ASP A CA 1
ATOM 710 C C . ASP A 1 92 ? -4.300 1.291 -1.811 1.00 90.94 92 ASP A C 1
ATOM 712 O O . ASP A 1 92 ? -5.382 1.167 -1.223 1.00 90.94 92 ASP A O 1
ATOM 716 N N . VAL A 1 93 ? -3.236 1.814 -1.190 1.00 91.69 93 VAL A N 1
ATOM 717 C CA . VAL A 1 93 ? -3.243 2.200 0.222 1.00 91.69 93 VAL A CA 1
ATOM 718 C C . VAL A 1 93 ? -3.976 3.531 0.412 1.00 91.69 93 VAL A C 1
ATOM 720 O O . VAL A 1 93 ? -3.653 4.530 -0.235 1.00 91.69 93 VAL A O 1
ATOM 723 N N . PRO A 1 94 ? -4.932 3.621 1.360 1.00 92.31 94 PRO A N 1
ATOM 724 C CA . PRO A 1 94 ? -5.609 4.876 1.648 1.00 92.31 94 PRO A CA 1
ATOM 725 C C . PRO A 1 94 ? -4.627 5.997 1.999 1.00 92.31 94 PRO A C 1
ATOM 727 O O . PRO A 1 94 ? -3.802 5.849 2.901 1.00 92.31 94 PRO A O 1
ATOM 730 N N . LYS A 1 95 ? -4.795 7.163 1.361 1.00 89.44 95 LYS A N 1
ATOM 731 C CA . LYS A 1 95 ? -3.893 8.316 1.518 1.00 89.44 95 LYS A CA 1
ATOM 732 C C . LYS A 1 95 ? -3.581 8.678 2.973 1.00 89.44 95 LYS A C 1
ATOM 734 O O . LYS A 1 95 ? -2.442 8.983 3.289 1.00 89.44 95 LYS A O 1
ATOM 739 N N . PHE A 1 96 ? -4.559 8.600 3.876 1.00 89.25 96 PHE A N 1
ATOM 740 C CA . PHE A 1 96 ? -4.329 8.945 5.282 1.00 89.25 96 PHE A CA 1
ATOM 741 C C . PHE A 1 96 ? -3.309 8.021 5.976 1.00 89.25 96 PHE A C 1
ATOM 743 O O . PHE A 1 96 ? -2.648 8.456 6.913 1.00 89.25 96 PHE A O 1
ATOM 750 N N . VAL A 1 97 ? -3.173 6.760 5.543 1.00 92.44 97 VAL A N 1
ATOM 751 C CA . VAL A 1 97 ? -2.161 5.828 6.066 1.00 92.44 97 VAL A CA 1
ATOM 752 C C . VAL A 1 97 ? -0.778 6.247 5.577 1.00 92.44 97 VAL A C 1
ATOM 754 O O . VAL A 1 97 ? 0.144 6.331 6.386 1.00 92.44 97 VAL A O 1
ATOM 757 N N . ILE A 1 98 ? -0.662 6.586 4.289 1.00 90.62 98 ILE A N 1
ATOM 758 C CA . ILE A 1 98 ? 0.568 7.129 3.699 1.00 90.62 98 ILE A CA 1
ATOM 759 C C . ILE A 1 98 ? 0.988 8.402 4.433 1.00 90.62 98 ILE A C 1
ATOM 761 O O . ILE A 1 98 ? 2.104 8.469 4.941 1.00 90.62 98 ILE A O 1
ATOM 765 N N . ASP A 1 99 ? 0.066 9.353 4.604 1.00 88.69 99 ASP A N 1
ATOM 766 C CA . ASP A 1 99 ? 0.330 10.614 5.299 1.00 88.69 99 ASP A CA 1
ATOM 767 C C . ASP A 1 99 ? 0.836 10.362 6.740 1.00 88.69 99 ASP A C 1
ATOM 769 O O . ASP A 1 99 ? 1.780 11.008 7.196 1.00 88.69 99 ASP A O 1
ATOM 773 N N . ILE A 1 100 ? 0.263 9.388 7.466 1.00 90.12 100 ILE A N 1
ATOM 774 C CA . ILE A 1 100 ? 0.738 9.002 8.808 1.00 90.12 100 ILE A CA 1
ATOM 775 C C . ILE A 1 100 ? 2.165 8.443 8.757 1.00 90.12 100 ILE A C 1
ATOM 777 O O . ILE A 1 100 ? 2.974 8.784 9.627 1.00 90.12 100 ILE A O 1
ATOM 781 N N . PHE A 1 101 ? 2.482 7.589 7.781 1.00 91.88 101 PHE A N 1
ATOM 782 C CA . PHE A 1 101 ? 3.810 6.991 7.627 1.00 91.88 101 PHE A CA 1
ATOM 783 C C . PHE A 1 101 ? 4.856 8.065 7.316 1.00 91.88 101 PHE A C 1
ATOM 785 O O . PHE A 1 101 ? 5.879 8.125 8.002 1.00 91.88 101 PHE A O 1
ATOM 792 N N . GLU A 1 102 ? 4.561 8.973 6.384 1.00 87.81 102 GLU A N 1
ATOM 793 C CA . GLU A 1 102 ? 5.420 10.111 6.040 1.00 87.81 102 GLU A CA 1
ATOM 794 C C . GLU A 1 102 ? 5.664 11.018 7.247 1.00 87.81 102 GLU A C 1
ATOM 796 O O . GLU A 1 102 ? 6.810 11.260 7.632 1.00 87.81 102 GLU A O 1
ATOM 801 N N . MET A 1 103 ? 4.588 11.479 7.898 1.00 88.50 103 MET A N 1
ATOM 802 C CA . MET A 1 103 ? 4.672 12.347 9.078 1.00 88.50 103 MET A CA 1
ATOM 803 C C . MET A 1 103 ? 5.439 11.688 10.228 1.00 88.50 103 MET A C 1
ATOM 805 O O . MET A 1 103 ? 6.082 12.372 11.028 1.00 88.50 103 MET A O 1
ATOM 809 N N . SER A 1 104 ? 5.375 10.360 10.315 1.00 90.25 104 SER A N 1
ATOM 810 C CA . SER A 1 104 ? 6.065 9.570 11.332 1.00 90.25 104 SER A CA 1
ATOM 811 C C . SER A 1 104 ? 7.478 9.155 10.913 1.00 90.25 104 SER A C 1
ATOM 813 O O . SER A 1 104 ? 8.167 8.521 11.713 1.00 90.25 104 SER A O 1
ATOM 815 N N . GLY A 1 105 ? 7.946 9.504 9.710 1.00 90.12 105 GLY A N 1
ATOM 816 C CA . GLY A 1 105 ? 9.258 9.106 9.192 1.00 90.12 105 GLY A CA 1
ATOM 817 C C . GLY A 1 105 ? 9.425 7.586 9.085 1.00 90.12 105 GLY A C 1
ATOM 818 O O . GLY A 1 105 ? 10.496 7.059 9.398 1.00 90.12 105 GLY A O 1
ATOM 819 N N . ILE A 1 106 ? 8.348 6.884 8.740 1.00 92.38 106 ILE A N 1
ATOM 820 C CA . ILE A 1 106 ? 8.303 5.435 8.518 1.00 92.38 106 ILE A CA 1
ATOM 821 C C . ILE A 1 106 ? 8.581 5.162 7.039 1.00 92.38 106 ILE A C 1
ATOM 823 O O . ILE A 1 106 ? 8.216 5.960 6.177 1.00 92.38 106 ILE A O 1
ATOM 827 N N . CYS A 1 107 ? 9.281 4.070 6.740 1.00 91.44 107 CYS A N 1
ATOM 828 C CA . CYS A 1 107 ? 9.681 3.753 5.372 1.00 91.44 107 CYS A CA 1
ATOM 829 C C . CYS A 1 107 ? 8.474 3.297 4.531 1.00 91.44 107 CYS A C 1
ATOM 831 O O . CYS A 1 107 ? 7.890 2.251 4.807 1.00 91.44 107 CYS A O 1
ATOM 833 N N . ILE A 1 108 ? 8.116 4.065 3.494 1.00 90.50 108 ILE A N 1
ATOM 834 C CA . ILE A 1 108 ? 7.031 3.708 2.562 1.00 90.50 108 ILE A CA 1
ATOM 835 C C . ILE A 1 108 ? 7.430 2.545 1.658 1.00 90.50 108 ILE A C 1
ATOM 837 O O . ILE A 1 108 ? 6.620 1.654 1.443 1.00 90.50 108 ILE A O 1
ATOM 841 N N . ARG A 1 109 ? 8.678 2.508 1.175 1.00 88.62 109 ARG A N 1
ATOM 842 C CA . ARG A 1 109 ? 9.158 1.393 0.344 1.00 88.62 109 ARG A CA 1
ATOM 843 C C . ARG A 1 109 ? 8.993 0.055 1.056 1.00 88.62 109 ARG A C 1
ATOM 845 O O . ARG A 1 109 ? 8.547 -0.919 0.482 1.00 88.62 109 ARG A O 1
ATOM 852 N N . GLU A 1 110 ? 9.312 0.041 2.341 1.00 92.81 110 GLU A N 1
ATOM 853 C CA . GLU A 1 110 ? 9.209 -1.151 3.173 1.00 92.81 110 GLU A CA 1
ATOM 854 C C . GLU A 1 110 ? 7.740 -1.558 3.427 1.00 92.81 110 GLU A C 1
ATOM 856 O O . GLU A 1 110 ? 7.447 -2.736 3.621 1.00 92.81 110 GLU A O 1
ATOM 861 N N . LEU A 1 111 ? 6.804 -0.599 3.418 1.00 93.75 111 LEU A N 1
ATOM 862 C CA . LEU A 1 111 ? 5.367 -0.885 3.411 1.00 93.75 111 LEU A CA 1
ATOM 863 C C . LEU A 1 111 ? 4.939 -1.490 2.067 1.00 93.75 111 LEU A C 1
ATOM 865 O O . LEU A 1 111 ? 4.247 -2.502 2.056 1.00 93.75 111 LEU A O 1
ATOM 869 N N . GLU A 1 112 ? 5.358 -0.889 0.955 1.00 91.62 112 GLU A N 1
ATOM 870 C CA . GLU A 1 112 ? 5.052 -1.365 -0.395 1.00 91.62 112 GLU A CA 1
ATOM 871 C C . GLU A 1 112 ? 5.575 -2.784 -0.636 1.00 91.62 112 GLU A C 1
ATOM 873 O O . GLU A 1 112 ? 4.811 -3.646 -1.058 1.00 91.62 112 GLU A O 1
ATOM 878 N N . GLU A 1 113 ? 6.830 -3.056 -0.275 1.00 92.00 113 GLU A N 1
ATOM 879 C CA . GLU A 1 113 ? 7.441 -4.384 -0.371 1.00 92.00 113 GLU A CA 1
ATOM 880 C C . GLU A 1 113 ? 6.599 -5.444 0.359 1.00 92.00 113 GLU A C 1
ATOM 882 O O . GLU A 1 113 ? 6.342 -6.514 -0.188 1.00 92.00 113 GLU A O 1
ATOM 887 N N . ARG A 1 114 ? 6.094 -5.136 1.560 1.00 94.94 114 ARG A N 1
ATOM 888 C CA . ARG A 1 114 ? 5.225 -6.055 2.316 1.00 94.94 114 ARG A CA 1
ATOM 889 C C . ARG A 1 114 ? 3.860 -6.267 1.693 1.00 94.94 114 ARG A C 1
ATOM 891 O O . ARG A 1 114 ? 3.322 -7.365 1.790 1.00 94.94 114 ARG A O 1
ATOM 898 N N . ILE A 1 115 ? 3.291 -5.221 1.103 1.00 94.56 115 ILE A N 1
ATOM 899 C CA . ILE A 1 115 ? 2.009 -5.308 0.404 1.00 94.56 115 ILE A CA 1
ATOM 900 C C . ILE A 1 115 ? 2.168 -6.199 -0.828 1.00 94.56 115 ILE A C 1
ATOM 902 O O . ILE A 1 115 ? 1.402 -7.145 -0.987 1.00 94.56 115 ILE A O 1
ATOM 906 N N . MET A 1 116 ? 3.197 -5.947 -1.641 1.00 92.38 116 MET A N 1
ATOM 907 C CA . MET A 1 116 ? 3.487 -6.720 -2.849 1.00 92.38 116 MET A CA 1
ATOM 908 C C . MET A 1 116 ? 3.830 -8.184 -2.542 1.00 92.38 116 MET A C 1
ATOM 910 O O . MET A 1 116 ? 3.480 -9.067 -3.318 1.00 92.38 116 MET A O 1
ATOM 914 N N . MET A 1 117 ? 4.499 -8.454 -1.415 1.00 94.06 117 MET A N 1
ATOM 915 C CA . MET A 1 117 ? 4.824 -9.817 -0.967 1.00 94.06 117 MET A CA 1
ATOM 916 C C . MET A 1 117 ? 3.683 -10.518 -0.212 1.00 94.06 117 MET A C 1
ATOM 918 O O . MET A 1 117 ? 3.835 -11.685 0.148 1.00 94.06 117 MET A O 1
ATOM 922 N N . GLU A 1 118 ? 2.557 -9.836 0.026 1.00 92.38 118 GLU A N 1
ATOM 923 C CA . GLU A 1 118 ? 1.439 -10.331 0.843 1.00 92.38 118 GLU A CA 1
ATOM 924 C C . GLU A 1 118 ? 1.886 -10.850 2.225 1.00 92.38 118 GLU A C 1
ATOM 926 O O . GLU A 1 118 ? 1.413 -11.873 2.732 1.00 92.38 118 GLU A O 1
ATOM 931 N N . ASP A 1 119 ? 2.816 -10.128 2.854 1.00 94.94 119 ASP A N 1
ATOM 932 C CA . ASP A 1 119 ? 3.405 -10.513 4.134 1.00 94.94 119 ASP A CA 1
ATOM 933 C C . ASP A 1 119 ? 2.350 -10.591 5.253 1.00 94.94 119 ASP A C 1
ATOM 935 O O . ASP A 1 119 ? 1.535 -9.685 5.465 1.00 94.94 119 ASP A O 1
ATOM 939 N N . ILE A 1 120 ? 2.428 -11.645 6.071 1.00 94.81 120 ILE A N 1
ATOM 940 C CA . ILE A 1 120 ? 1.636 -11.747 7.302 1.00 94.81 120 ILE A CA 1
ATOM 941 C C . ILE A 1 120 ? 2.245 -10.812 8.353 1.00 94.81 120 ILE A C 1
ATOM 943 O O . ILE A 1 120 ? 3.241 -11.126 9.004 1.00 94.81 120 ILE A O 1
ATOM 947 N N . VAL A 1 121 ? 1.630 -9.641 8.520 1.00 94.56 121 VAL A N 1
ATOM 948 C CA . VAL A 1 121 ? 2.098 -8.575 9.427 1.00 94.56 121 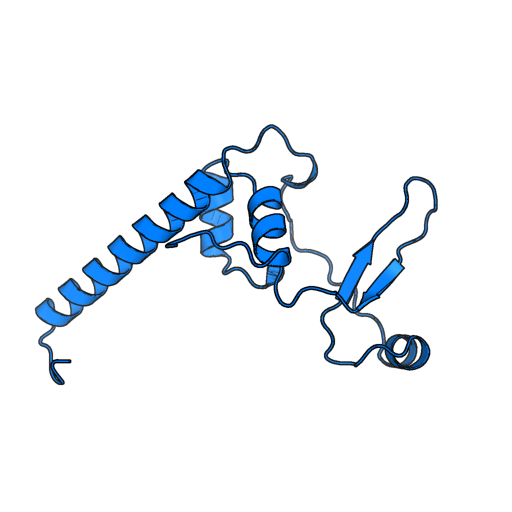VAL A CA 1
ATOM 949 C C . VAL A 1 121 ? 1.345 -8.509 10.757 1.00 94.56 121 VAL A C 1
ATOM 951 O O . VAL A 1 121 ? 1.738 -7.754 11.643 1.00 94.56 121 VAL A O 1
ATOM 954 N N . TYR A 1 122 ? 0.261 -9.265 10.939 1.00 94.06 122 TYR A N 1
ATOM 955 C CA . TYR A 1 122 ? -0.515 -9.272 12.183 1.00 94.06 122 TYR A CA 1
ATOM 956 C C . TYR A 1 122 ? -1.147 -10.639 12.447 1.00 94.06 122 TYR A C 1
ATOM 958 O O . TYR A 1 122 ? -1.870 -11.159 11.601 1.00 94.06 122 TYR A O 1
ATOM 966 N N . GLY A 1 123 ? -0.949 -11.162 13.660 1.00 88.50 123 GLY A N 1
ATOM 967 C CA . GLY A 1 123 ? -1.341 -12.530 14.009 1.00 88.50 123 GLY A CA 1
ATOM 968 C C . GLY A 1 123 ? -0.314 -13.572 13.556 1.00 88.50 123 GLY A C 1
ATOM 969 O O . GLY A 1 123 ? 0.673 -13.222 12.912 1.00 88.50 123 GLY A O 1
ATOM 970 N N . ASP A 1 124 ? -0.542 -14.825 13.961 1.00 67.06 124 ASP A N 1
ATOM 971 C CA . ASP A 1 124 ? 0.221 -16.005 13.517 1.00 67.06 124 ASP A CA 1
ATOM 972 C C . ASP A 1 124 ? -0.353 -16.580 12.213 1.00 67.06 124 ASP A C 1
ATOM 974 O O . ASP A 1 124 ? -1.603 -16.581 12.074 1.00 67.06 124 ASP A O 1
#

Organism: NCBI:txid1076179

pLDDT: mean 88.56, std 11.07, range [50.16, 97.94]

Sequence (124 aa):
MKTTMNAMELIKVAEGLKNLSEELIVHLAGICGRCHDCSYCERFEEFDEITVPDYLLEEAGIPKDAKLCACTEEDSGEIIVMQADYDYDIADVPKFVIDIFEMSGICIRELEERIMMEDIVYGD